Protein AF-A0A820HSY5-F1 (afdb_monomer_lite)

pLDDT: mean 90.02, std 4.65, range [72.31, 96.25]

Foldseek 3Di:
DADDPVQWDFPDPPPTDTDGHDCVVPDDAPPQAAQAQDYDPQQFDVCNVVSHGDDPCRVVSSVVSRVD

Sequence (68 aa):
MDLKPENILLTSIDKPILKIADFGVAQYIGRRGSTSIRGTLLYMAPEILSSLPYDNRVDLWSVGVILY

Structure (mmCIF, N/CA/C/O backbone):
data_AF-A0A820HSY5-F1
#
_entry.id   AF-A0A820HSY5-F1
#
loop_
_atom_site.group_PDB
_atom_site.id
_atom_site.type_symbol
_atom_site.label_atom_id
_atom_site.label_alt_id
_atom_site.label_comp_id
_atom_site.label_asym_id
_atom_site.label_entity_id
_atom_site.label_seq_id
_atom_site.pdbx_PDB_ins_code
_atom_site.Cartn_x
_atom_site.Cartn_y
_atom_site.Cartn_z
_atom_site.occupancy
_atom_site.B_iso_or_equiv
_atom_site.auth_seq_id
_atom_site.auth_comp_id
_atom_site.auth_asym_id
_atom_site.auth_atom_id
_atom_site.pdbx_PDB_model_num
ATOM 1 N N . MET A 1 1 ? 2.473 1.637 5.687 1.00 72.31 1 MET A N 1
ATOM 2 C CA . MET A 1 1 ? 1.089 2.096 5.934 1.00 72.31 1 MET A CA 1
ATOM 3 C C . MET A 1 1 ? 0.496 2.946 4.800 1.00 72.31 1 MET A C 1
ATOM 5 O O . MET A 1 1 ? -0.541 3.560 5.010 1.00 72.31 1 MET A O 1
ATOM 9 N N . ASP A 1 2 ? 1.088 2.999 3.600 1.00 85.44 2 ASP A N 1
ATOM 10 C CA . ASP A 1 2 ?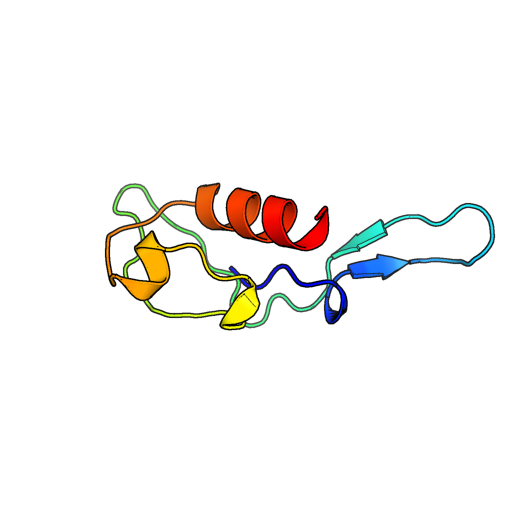 0.451 3.634 2.424 1.00 85.44 2 ASP A CA 1
ATOM 11 C C . ASP A 1 2 ? 0.931 2.971 1.125 1.00 85.44 2 ASP A C 1
ATOM 13 O O . ASP A 1 2 ? 1.344 3.627 0.171 1.00 85.44 2 ASP A O 1
ATOM 17 N N . LEU A 1 3 ? 0.956 1.633 1.120 1.00 89.50 3 LEU A N 1
ATOM 18 C CA . LEU A 1 3 ? 1.212 0.889 -0.107 1.00 89.50 3 LEU A CA 1
ATOM 19 C C . LEU A 1 3 ? -0.035 0.948 -0.982 1.00 89.50 3 LEU A C 1
ATOM 21 O O . LEU A 1 3 ? -1.112 0.514 -0.582 1.00 89.50 3 LEU A O 1
ATOM 25 N N . LYS A 1 4 ? 0.152 1.493 -2.177 1.00 91.00 4 LYS A N 1
ATOM 26 C CA . LYS A 1 4 ? -0.848 1.641 -3.229 1.00 91.00 4 LYS A CA 1
ATOM 27 C C . LYS A 1 4 ? -0.135 1.670 -4.584 1.00 91.00 4 LYS A C 1
ATOM 29 O O . LYS A 1 4 ? 1.059 1.993 -4.604 1.00 91.00 4 LYS A O 1
ATOM 34 N N . PRO A 1 5 ? -0.808 1.359 -5.701 1.00 91.62 5 PRO A N 1
ATOM 35 C CA . PRO A 1 5 ? -0.187 1.346 -7.021 1.00 91.62 5 PRO A CA 1
ATOM 36 C C . PRO A 1 5 ? 0.488 2.674 -7.378 1.00 91.62 5 PRO A C 1
ATOM 38 O O . PRO A 1 5 ? 1.559 2.670 -7.973 1.00 91.62 5 PRO A O 1
ATOM 41 N N . GLU A 1 6 ? -0.071 3.808 -6.945 1.00 92.31 6 GLU A N 1
ATOM 42 C CA . GLU A 1 6 ? 0.488 5.142 -7.199 1.00 92.31 6 GLU A CA 1
ATOM 43 C C . GLU A 1 6 ? 1.864 5.354 -6.544 1.00 92.31 6 GLU A C 1
ATOM 45 O O . GLU A 1 6 ? 2.663 6.155 -7.027 1.00 92.31 6 GLU A O 1
ATOM 50 N N . ASN A 1 7 ? 2.164 4.611 -5.473 1.00 93.38 7 ASN A N 1
ATOM 51 C CA . ASN A 1 7 ? 3.438 4.659 -4.753 1.00 93.38 7 ASN A CA 1
ATOM 52 C C . ASN A 1 7 ? 4.420 3.566 -5.215 1.00 93.38 7 ASN A C 1
ATOM 54 O O . ASN A 1 7 ? 5.497 3.410 -4.633 1.00 93.38 7 ASN A O 1
ATOM 58 N N . ILE A 1 8 ? 4.072 2.801 -6.254 1.00 93.56 8 ILE A N 1
ATOM 59 C CA . ILE A 1 8 ? 4.906 1.749 -6.835 1.00 93.56 8 ILE A CA 1
ATOM 60 C C . ILE A 1 8 ? 5.413 2.229 -8.194 1.00 93.56 8 ILE A C 1
ATOM 62 O O . ILE A 1 8 ? 4.685 2.286 -9.180 1.00 93.56 8 ILE A O 1
ATOM 66 N N . LEU A 1 9 ? 6.698 2.566 -8.247 1.00 95.38 9 LEU A N 1
ATOM 67 C CA . LEU A 1 9 ? 7.343 3.096 -9.441 1.00 95.38 9 LEU A CA 1
ATOM 68 C C . LEU A 1 9 ? 8.151 2.011 -10.150 1.00 95.38 9 LEU A C 1
ATOM 70 O O . LEU A 1 9 ? 8.782 1.166 -9.513 1.00 95.38 9 LEU A O 1
ATOM 74 N N . LEU A 1 10 ? 8.188 2.079 -11.479 1.00 95.81 10 LEU A N 1
ATOM 75 C CA . LEU A 1 10 ? 9.034 1.229 -12.314 1.00 95.81 10 LEU A CA 1
ATOM 76 C C . LEU A 1 10 ? 10.195 2.057 -12.862 1.00 95.81 10 LEU A C 1
ATOM 78 O O . LEU A 1 10 ? 10.002 3.172 -13.341 1.00 95.81 10 LEU A O 1
ATOM 82 N N . THR A 1 11 ? 11.413 1.518 -12.804 1.00 95.62 11 THR A N 1
ATOM 83 C CA . THR A 1 11 ? 12.604 2.221 -13.314 1.00 95.62 11 THR A CA 1
ATOM 84 C C . THR A 1 11 ? 12.615 2.403 -14.828 1.00 95.62 11 THR A C 1
ATOM 86 O O . THR A 1 11 ? 13.257 3.322 -15.326 1.00 95.62 11 THR A O 1
ATOM 89 N N . SER A 1 12 ? 11.974 1.496 -15.560 1.00 94.25 12 SER A N 1
ATOM 90 C CA . SER A 1 12 ? 11.977 1.430 -17.021 1.00 94.25 12 SER A CA 1
ATOM 91 C C . SER A 1 12 ? 10.818 0.563 -17.507 1.00 94.25 12 SER A C 1
ATOM 93 O O . SER A 1 12 ? 10.265 -0.222 -16.739 1.00 94.25 12 SER A O 1
ATOM 95 N N . ILE A 1 13 ? 10.474 0.691 -18.790 1.00 93.31 13 ILE A N 1
ATOM 96 C CA . ILE A 1 13 ? 9.524 -0.206 -19.466 1.00 93.31 13 ILE A CA 1
ATOM 97 C C . ILE A 1 13 ? 10.219 -1.537 -19.794 1.00 93.31 13 ILE A C 1
ATOM 99 O O . ILE A 1 13 ? 9.677 -2.609 -19.537 1.00 93.31 13 ILE A O 1
ATOM 103 N N . ASP A 1 14 ? 11.458 -1.472 -20.286 1.00 94.00 14 ASP A N 1
ATOM 104 C CA . ASP A 1 14 ? 12.282 -2.648 -20.557 1.00 94.00 14 ASP A CA 1
ATOM 105 C C . ASP A 1 14 ? 13.012 -3.099 -19.286 1.00 94.00 14 ASP A C 1
ATOM 107 O O . ASP A 1 14 ? 13.819 -2.351 -18.729 1.00 94.00 14 ASP A O 1
ATOM 111 N N . LYS A 1 15 ? 12.741 -4.331 -18.832 1.00 93.50 15 LYS A N 1
ATOM 112 C CA . LYS A 1 15 ? 13.282 -4.928 -17.590 1.00 93.50 15 LYS A CA 1
ATOM 113 C C . LYS A 1 15 ? 13.021 -4.052 -16.348 1.00 93.50 15 LYS A C 1
ATOM 115 O O . LYS A 1 15 ? 13.972 -3.560 -15.735 1.00 93.50 15 LYS A O 1
ATOM 120 N N . PRO A 1 16 ? 11.747 -3.851 -15.971 1.00 95.19 16 PRO A 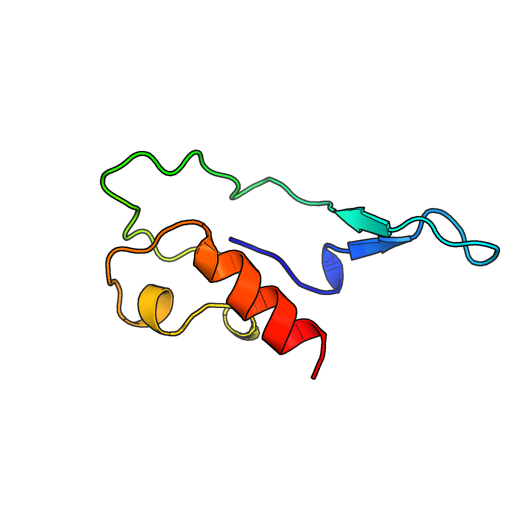N 1
ATOM 121 C CA . PRO A 1 16 ? 11.389 -2.967 -14.871 1.00 95.19 16 PRO A CA 1
ATOM 122 C C . PRO A 1 16 ? 11.963 -3.460 -13.539 1.00 95.19 16 PRO A C 1
ATOM 124 O O . PRO A 1 16 ? 11.816 -4.627 -13.176 1.00 95.19 16 PRO A O 1
ATOM 127 N N . ILE A 1 17 ? 12.558 -2.546 -12.774 1.00 96.25 17 ILE A N 1
ATOM 128 C CA . ILE A 1 17 ? 12.826 -2.732 -11.348 1.00 96.25 17 ILE A CA 1
ATOM 129 C C . ILE A 1 17 ? 11.770 -1.942 -10.583 1.00 96.25 17 ILE A C 1
ATOM 131 O O . ILE A 1 17 ? 11.582 -0.747 -10.821 1.00 96.25 17 ILE A O 1
ATOM 135 N N . LEU A 1 18 ? 11.093 -2.613 -9.658 1.00 94.19 18 LEU A N 1
ATOM 136 C CA . LEU A 1 18 ? 10.086 -2.004 -8.803 1.00 94.19 18 LEU A CA 1
ATOM 137 C C . LEU A 1 18 ? 10.755 -1.226 -7.665 1.00 94.19 18 LEU A C 1
ATOM 139 O O . LEU A 1 18 ? 11.646 -1.738 -6.985 1.00 94.19 18 LEU A O 1
ATOM 143 N N . LYS A 1 19 ? 10.308 0.010 -7.445 1.00 94.38 19 LYS A N 1
ATOM 144 C CA . LYS A 1 19 ? 10.725 0.862 -6.331 1.00 94.38 19 LYS A CA 1
ATOM 145 C C . LYS A 1 19 ? 9.506 1.406 -5.601 1.00 94.38 19 LYS A C 1
ATOM 147 O O . LYS A 1 19 ? 8.555 1.857 -6.227 1.00 94.38 19 LYS A O 1
ATOM 152 N N . ILE A 1 20 ? 9.566 1.392 -4.277 1.00 93.25 20 ILE A N 1
ATOM 153 C CA . ILE A 1 20 ? 8.543 2.002 -3.426 1.00 93.25 20 ILE A CA 1
ATOM 154 C C . ILE A 1 20 ? 8.884 3.484 -3.257 1.00 93.25 20 ILE A C 1
ATOM 156 O O . ILE A 1 20 ? 10.041 3.833 -3.003 1.00 93.25 20 ILE A O 1
ATOM 160 N N . ALA A 1 21 ? 7.881 4.336 -3.409 1.00 92.31 21 ALA A N 1
ATOM 161 C CA . ALA A 1 21 ? 7.952 5.772 -3.200 1.00 92.31 21 ALA A CA 1
ATOM 162 C C . ALA A 1 21 ? 6.986 6.212 -2.089 1.00 92.31 21 ALA A C 1
ATOM 164 O O . ALA A 1 21 ? 6.213 5.410 -1.576 1.00 92.31 21 ALA A O 1
ATOM 165 N N . ASP A 1 22 ? 7.067 7.494 -1.732 1.00 88.56 22 ASP A N 1
ATOM 166 C CA . ASP A 1 22 ? 6.244 8.155 -0.714 1.00 88.56 22 ASP A CA 1
ATOM 167 C C . ASP A 1 22 ? 6.288 7.501 0.682 1.00 88.56 22 ASP A C 1
ATOM 169 O O . ASP A 1 22 ? 5.464 6.683 1.087 1.00 88.56 22 ASP A O 1
ATOM 173 N N . PHE A 1 23 ? 7.280 7.931 1.461 1.00 90.00 23 PHE A N 1
ATOM 174 C CA . PHE A 1 23 ? 7.458 7.537 2.857 1.00 90.00 23 PHE A CA 1
ATOM 175 C C . PHE A 1 23 ? 6.888 8.581 3.832 1.00 90.00 23 PHE A C 1
ATOM 177 O O . PHE A 1 23 ? 7.249 8.569 5.008 1.00 90.00 23 PHE A O 1
ATOM 184 N N . GLY A 1 24 ? 6.006 9.488 3.382 1.00 86.06 24 GLY A N 1
ATOM 185 C CA . GLY A 1 24 ? 5.504 10.608 4.192 1.00 86.06 24 GLY A CA 1
ATOM 186 C C . GLY A 1 24 ? 4.756 10.188 5.464 1.00 86.06 24 GLY A C 1
ATOM 187 O O . GLY A 1 24 ? 4.720 10.931 6.444 1.00 86.06 24 GLY A O 1
ATOM 188 N N . VAL A 1 25 ? 4.211 8.969 5.478 1.00 83.88 25 VAL A N 1
ATOM 189 C CA . VAL A 1 25 ? 3.533 8.366 6.639 1.00 83.88 25 VAL A CA 1
ATOM 190 C C . VAL A 1 25 ? 4.263 7.143 7.202 1.00 83.88 25 VAL A C 1
ATOM 192 O O . VAL A 1 25 ? 3.710 6.422 8.037 1.00 83.88 25 VAL A O 1
ATOM 195 N N . ALA A 1 26 ? 5.495 6.884 6.756 1.00 87.19 26 ALA A N 1
ATOM 196 C CA . ALA A 1 26 ? 6.299 5.790 7.281 1.00 87.19 26 ALA A CA 1
ATOM 197 C C . ALA A 1 26 ? 6.638 6.046 8.755 1.00 87.19 26 ALA A C 1
ATOM 199 O O . ALA A 1 26 ? 7.048 7.138 9.146 1.00 87.19 26 ALA A O 1
ATOM 200 N N . GLN A 1 27 ? 6.465 5.024 9.590 1.00 85.44 27 GLN A N 1
ATOM 201 C CA . GLN A 1 27 ? 6.690 5.131 11.024 1.00 85.44 27 GLN A CA 1
ATOM 202 C C . GLN A 1 27 ? 7.311 3.844 11.553 1.00 85.44 27 GLN A C 1
ATOM 204 O O . GLN A 1 27 ? 6.891 2.746 11.194 1.00 85.44 27 GLN A O 1
ATOM 209 N N . TYR A 1 28 ? 8.280 3.983 12.456 1.00 85.62 28 TYR A N 1
ATOM 210 C CA . TYR A 1 28 ? 8.759 2.854 13.237 1.00 85.62 28 TYR A CA 1
ATOM 211 C C . TYR A 1 28 ? 7.689 2.432 14.249 1.00 85.62 28 TYR A C 1
ATOM 213 O O . TYR A 1 28 ? 7.361 3.183 15.171 1.00 85.62 28 TYR A O 1
ATOM 221 N N . ILE A 1 29 ? 7.151 1.226 14.078 1.00 84.38 29 ILE A N 1
ATOM 222 C CA . ILE A 1 29 ? 6.204 0.627 15.015 1.00 84.38 29 ILE A CA 1
ATOM 223 C C . ILE A 1 29 ? 7.001 -0.224 16.005 1.00 84.38 29 ILE A C 1
ATOM 225 O O . ILE A 1 29 ? 7.546 -1.271 15.661 1.00 84.38 29 ILE A O 1
ATOM 229 N N . GLY A 1 30 ? 7.098 0.252 17.247 1.00 81.56 30 GLY A N 1
ATOM 230 C CA . GLY A 1 30 ? 7.702 -0.511 18.337 1.00 81.56 30 GLY A CA 1
ATOM 231 C C . GLY A 1 30 ? 6.792 -1.644 18.830 1.00 81.56 30 GLY A C 1
ATOM 232 O O . GLY A 1 30 ? 5.679 -1.840 18.353 1.00 81.56 30 GLY A O 1
ATOM 233 N N . ARG A 1 31 ? 7.224 -2.352 19.880 1.00 78.12 31 ARG A N 1
ATOM 234 C CA . ARG A 1 31 ? 6.502 -3.510 20.456 1.00 78.12 31 ARG A CA 1
ATOM 235 C C . ARG A 1 31 ? 5.041 -3.262 20.862 1.00 78.12 31 ARG A C 1
ATOM 237 O O . ARG A 1 31 ? 4.306 -4.226 21.022 1.00 78.12 31 ARG A O 1
ATOM 244 N N . ARG A 1 32 ? 4.633 -2.009 21.087 1.00 78.25 32 ARG A N 1
ATOM 245 C CA . ARG A 1 32 ? 3.267 -1.657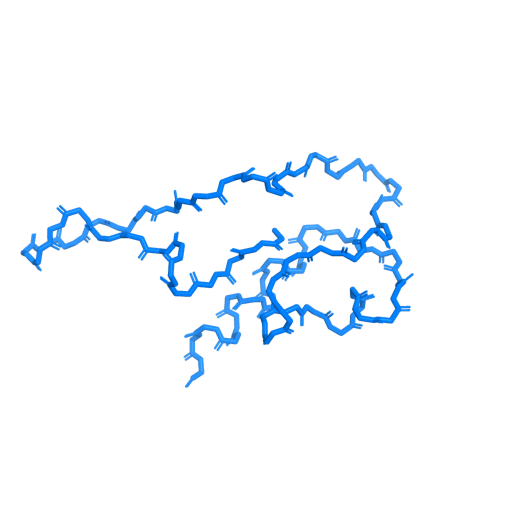 21.514 1.00 78.25 32 ARG A CA 1
ATOM 246 C C . ARG A 1 32 ? 2.273 -1.505 20.355 1.00 78.25 32 ARG A C 1
ATOM 248 O O . ARG A 1 32 ? 1.101 -1.270 20.623 1.00 78.25 32 ARG A O 1
ATOM 255 N N . GLY A 1 33 ? 2.723 -1.644 19.106 1.00 82.94 33 GLY A N 1
ATOM 256 C CA . GLY A 1 33 ? 1.889 -1.359 17.943 1.00 82.94 33 GLY A CA 1
ATOM 257 C C . GLY A 1 33 ? 1.604 0.138 17.786 1.00 82.94 33 GLY A C 1
ATOM 258 O O . GLY A 1 33 ? 2.126 0.975 18.529 1.00 82.94 33 GLY A O 1
ATOM 259 N N . SER A 1 34 ? 0.778 0.471 16.802 1.00 84.88 34 SER A N 1
ATOM 260 C CA . SER A 1 34 ? 0.212 1.809 16.607 1.00 84.88 34 SER A CA 1
ATOM 261 C C . SER A 1 34 ? -1.309 1.704 16.499 1.00 84.88 34 SER A C 1
ATOM 263 O O . SER A 1 34 ? -1.831 0.663 16.117 1.00 84.88 34 SER A O 1
ATOM 265 N N . THR A 1 35 ? -2.018 2.773 16.857 1.00 85.19 35 THR A N 1
ATOM 266 C CA . THR A 1 35 ? -3.482 2.906 16.715 1.00 85.19 35 THR A CA 1
ATOM 267 C C . THR A 1 35 ? -3.867 4.095 15.834 1.00 85.19 35 THR A C 1
ATOM 269 O O . THR A 1 35 ? -5.044 4.406 15.674 1.00 85.19 35 THR A O 1
ATOM 272 N N . SER A 1 36 ? -2.885 4.802 15.263 1.00 85.44 36 SER A N 1
ATOM 273 C CA . SER A 1 36 ? -3.158 5.958 14.410 1.00 85.44 36 SER A CA 1
ATOM 274 C C . SER A 1 36 ? -3.752 5.501 13.081 1.00 85.44 36 SER A C 1
ATOM 276 O O . SER A 1 36 ? -3.155 4.677 12.391 1.00 85.44 36 SER A O 1
ATOM 278 N N . ILE A 1 37 ? -4.882 6.093 12.695 1.00 85.06 37 ILE A N 1
ATOM 279 C CA . ILE A 1 37 ? -5.478 5.906 11.369 1.00 85.06 37 ILE A CA 1
ATOM 280 C C . ILE A 1 37 ? -4.680 6.738 10.361 1.00 85.06 37 ILE A C 1
ATOM 282 O O . ILE A 1 37 ? -4.642 7.965 10.468 1.00 85.06 37 ILE A O 1
ATOM 286 N N . ARG A 1 38 ? -3.999 6.075 9.422 1.00 85.69 38 ARG A N 1
ATOM 287 C CA . ARG A 1 38 ? -3.179 6.690 8.363 1.00 85.69 38 ARG A CA 1
ATOM 288 C C . ARG A 1 38 ? -3.174 5.798 7.121 1.00 85.69 38 ARG A C 1
ATOM 290 O O . ARG A 1 38 ? -3.348 4.590 7.245 1.00 85.69 38 ARG A O 1
ATOM 297 N N . GLY A 1 39 ? -2.936 6.403 5.957 1.00 85.88 39 GLY A N 1
ATOM 298 C CA . GLY A 1 39 ? -2.877 5.725 4.657 1.00 85.88 39 GLY A CA 1
ATOM 299 C C . GLY A 1 39 ? -4.048 6.075 3.736 1.00 85.88 39 GLY A C 1
ATOM 300 O O . GLY A 1 39 ? -4.867 6.944 4.042 1.00 85.88 39 GLY A O 1
ATOM 301 N N . THR A 1 40 ? -4.131 5.382 2.607 1.00 89.88 40 THR A N 1
ATOM 302 C CA . THR A 1 40 ? -5.205 5.529 1.617 1.00 89.88 40 THR A CA 1
ATOM 303 C C . THR A 1 40 ? -6.331 4.529 1.897 1.00 89.88 40 THR A C 1
ATOM 305 O O . THR A 1 40 ? -6.087 3.326 1.927 1.00 89.88 40 THR A O 1
ATOM 308 N N . LEU A 1 41 ? -7.567 5.020 2.082 1.00 89.94 41 LEU A N 1
ATOM 309 C CA . LEU A 1 41 ? -8.717 4.268 2.625 1.00 89.94 41 LEU A CA 1
ATOM 310 C C . LEU A 1 41 ? -8.937 2.887 1.984 1.00 89.94 41 LEU A C 1
ATOM 312 O O . LEU A 1 41 ? -9.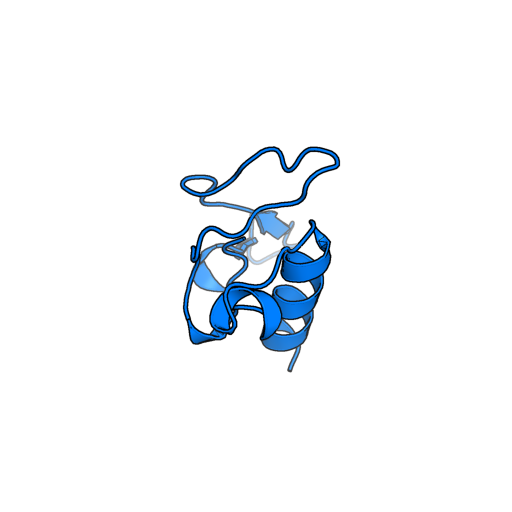178 1.920 2.697 1.00 89.94 41 LEU A O 1
ATOM 316 N N . LEU A 1 42 ? -8.822 2.792 0.657 1.00 91.56 42 LEU A N 1
ATOM 317 C CA . LEU A 1 42 ? -9.068 1.555 -0.097 1.00 91.56 42 LEU A CA 1
ATOM 318 C C . LEU A 1 42 ? -8.023 0.457 0.153 1.00 91.56 42 LEU A C 1
ATOM 320 O O . LEU A 1 42 ? -8.320 -0.715 -0.047 1.00 91.56 42 LEU A O 1
ATOM 324 N N . TYR A 1 43 ? -6.825 0.822 0.613 1.00 92.88 43 TYR A N 1
ATOM 325 C CA . TYR A 1 43 ? -5.713 -0.101 0.857 1.00 92.88 43 TYR A CA 1
ATOM 326 C C . TYR A 1 43 ? -5.466 -0.344 2.353 1.00 92.88 43 TYR A C 1
ATOM 328 O O . TYR A 1 43 ? -4.523 -1.050 2.714 1.00 92.88 43 TYR A O 1
ATOM 336 N N . MET A 1 44 ? -6.281 0.240 3.241 1.00 93.12 44 MET A N 1
ATOM 337 C CA . MET A 1 44 ? -6.139 0.066 4.687 1.00 93.12 44 MET A CA 1
ATOM 338 C C . MET A 1 44 ? -6.642 -1.302 5.144 1.00 93.12 44 MET A C 1
ATOM 340 O O . MET A 1 44 ? -7.698 -1.773 4.720 1.00 93.12 44 MET A O 1
ATOM 344 N N . ALA A 1 45 ? -5.906 -1.896 6.082 1.00 93.19 45 ALA A N 1
ATOM 345 C CA . ALA A 1 45 ? -6.329 -3.097 6.781 1.00 93.19 45 ALA A CA 1
ATOM 346 C C . ALA A 1 45 ? -7.535 -2.811 7.704 1.00 93.19 45 ALA A C 1
ATOM 348 O O . ALA A 1 45 ? -7.637 -1.709 8.262 1.00 93.19 45 ALA A O 1
ATOM 349 N N . PRO A 1 46 ? -8.453 -3.772 7.900 1.00 93.50 46 PRO A N 1
ATOM 350 C CA . PRO A 1 46 ? -9.665 -3.572 8.698 1.00 93.50 46 PRO A CA 1
ATOM 351 C C . PRO A 1 46 ? -9.375 -3.202 10.160 1.00 93.50 46 PRO A C 1
ATOM 353 O O . PRO A 1 46 ? -10.136 -2.449 10.772 1.00 93.50 46 PRO A O 1
ATOM 356 N N . GLU A 1 47 ? -8.263 -3.672 10.725 1.00 92.31 47 GLU A N 1
ATOM 357 C CA . GLU A 1 47 ? -7.806 -3.313 12.067 1.00 92.31 47 GLU A CA 1
ATOM 358 C C . GLU A 1 47 ? -7.438 -1.827 12.192 1.00 92.31 47 GLU A C 1
ATOM 360 O O . GLU A 1 47 ? -7.721 -1.227 13.230 1.00 92.31 47 GLU A O 1
ATOM 365 N N . ILE A 1 48 ? -6.909 -1.201 11.130 1.00 91.44 48 ILE A N 1
ATOM 366 C CA . ILE A 1 48 ? -6.647 0.247 11.095 1.00 91.44 48 ILE A CA 1
ATOM 367 C C . ILE A 1 48 ? -7.976 1.002 11.135 1.00 91.44 48 ILE A C 1
ATOM 369 O O . ILE A 1 48 ? -8.140 1.922 11.934 1.00 91.44 48 ILE A O 1
ATOM 373 N N . LEU A 1 49 ? -8.943 0.586 10.311 1.00 91.00 49 LEU A N 1
ATOM 374 C CA . LEU A 1 49 ? -10.277 1.199 10.254 1.00 91.00 49 LEU A CA 1
ATOM 375 C C . LEU A 1 49 ? -11.032 1.059 11.581 1.00 91.00 49 LEU A C 1
ATOM 377 O O . LEU A 1 49 ? -11.782 1.948 11.976 1.00 91.00 49 LEU A O 1
ATOM 381 N N . SER A 1 50 ? -10.786 -0.037 12.295 1.00 91.81 50 SER A N 1
ATOM 382 C CA . SER A 1 50 ? -11.378 -0.323 13.603 1.00 91.81 50 SER A CA 1
ATOM 383 C C . SER A 1 50 ? -10.630 0.342 14.767 1.00 91.81 50 SER A C 1
ATOM 385 O O . SER A 1 50 ? -10.980 0.107 15.921 1.00 91.81 50 SER A O 1
ATOM 387 N N . SER A 1 51 ? -9.603 1.164 14.498 1.00 89.69 51 SER A N 1
ATOM 388 C CA . SER A 1 51 ? -8.735 1.787 15.516 1.00 89.69 51 SER A CA 1
ATOM 389 C C . SER A 1 51 ? -8.100 0.780 16.486 1.00 89.69 51 SER A C 1
ATOM 391 O O . SER A 1 51 ? -7.804 1.107 17.639 1.00 89.69 51 SER A O 1
ATOM 393 N N . LEU A 1 52 ? -7.898 -0.459 16.032 1.00 90.62 52 LEU A N 1
ATOM 394 C CA . LEU A 1 52 ? -7.252 -1.500 16.817 1.00 90.62 52 LEU A CA 1
ATOM 395 C C . LEU A 1 52 ? -5.728 -1.353 16.732 1.00 90.62 52 LEU A C 1
ATOM 397 O O . LEU A 1 52 ? -5.207 -0.851 15.733 1.00 90.62 52 LEU A O 1
ATOM 401 N N . PRO A 1 53 ? -4.986 -1.793 17.764 1.00 90.31 53 PRO A N 1
ATOM 402 C CA . PRO A 1 53 ? -3.536 -1.861 17.689 1.00 90.31 53 PRO A CA 1
ATOM 403 C C . PRO A 1 53 ? -3.101 -2.756 16.531 1.00 90.31 53 PRO A C 1
ATOM 405 O O . PRO A 1 53 ? -3.520 -3.910 16.445 1.00 90.31 53 PRO A O 1
ATOM 408 N N . TYR A 1 54 ? -2.228 -2.234 15.679 1.00 90.31 54 TYR A N 1
ATOM 409 C CA . TYR A 1 54 ? -1.691 -2.962 14.538 1.00 90.31 54 TYR A CA 1
ATOM 410 C C . TYR A 1 54 ? -0.160 -2.962 14.524 1.00 90.31 54 TYR A C 1
ATOM 412 O O . TYR A 1 54 ? 0.501 -2.151 15.187 1.00 90.31 54 TYR A O 1
ATOM 420 N N . ASP A 1 55 ? 0.401 -3.892 13.753 1.00 89.62 55 ASP A N 1
ATOM 421 C CA . ASP A 1 55 ? 1.832 -4.024 13.491 1.00 89.62 55 ASP A CA 1
ATOM 422 C C . ASP A 1 55 ? 2.136 -3.849 11.991 1.00 89.62 55 ASP A C 1
ATOM 424 O O . ASP A 1 55 ? 1.318 -3.350 11.222 1.00 89.62 55 ASP A O 1
ATOM 428 N N . ASN A 1 56 ? 3.335 -4.229 11.556 1.00 88.94 56 ASN A N 1
ATOM 429 C CA . ASN A 1 56 ? 3.764 -4.116 10.164 1.00 88.94 56 ASN A CA 1
ATOM 430 C C . ASN A 1 56 ? 2.985 -5.019 9.183 1.00 88.94 56 ASN A C 1
ATOM 432 O O . ASN A 1 56 ? 3.170 -4.885 7.976 1.00 88.94 56 ASN A O 1
ATOM 436 N N . ARG A 1 57 ? 2.127 -5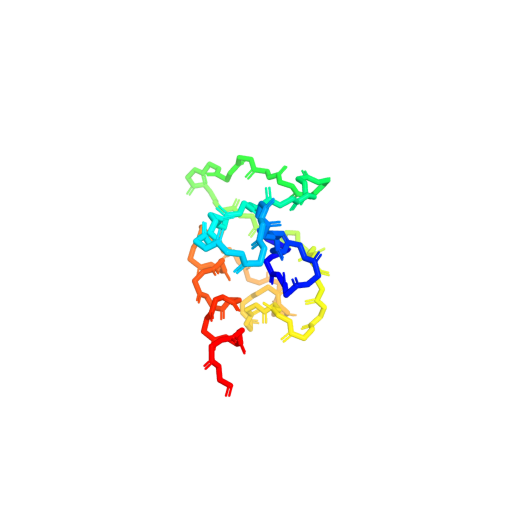.936 9.653 1.00 91.44 57 ARG A N 1
ATOM 437 C CA . ARG A 1 57 ? 1.321 -6.808 8.780 1.00 91.44 57 ARG A CA 1
ATOM 438 C C . ARG A 1 57 ? 0.231 -6.062 8.023 1.00 91.44 57 ARG A C 1
ATOM 440 O O 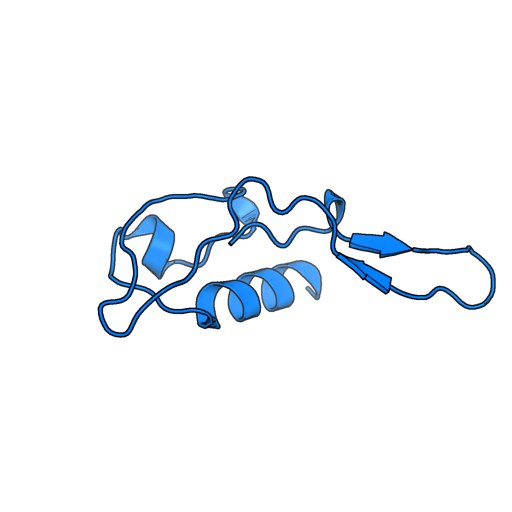. ARG A 1 57 ? -0.223 -6.565 7.000 1.00 91.44 57 ARG A O 1
ATOM 447 N N . VAL A 1 58 ? -0.124 -4.851 8.443 1.00 92.00 58 VAL A N 1
ATOM 448 C CA . VAL A 1 58 ? -1.064 -4.000 7.696 1.00 92.00 58 VAL A CA 1
ATOM 449 C C . VAL A 1 58 ? -0.578 -3.691 6.280 1.00 92.00 58 VAL A C 1
ATOM 451 O O . VAL A 1 58 ? -1.390 -3.550 5.374 1.00 92.00 58 VAL A O 1
ATOM 454 N N . ASP A 1 59 ? 0.739 -3.659 6.058 1.00 90.50 59 ASP A N 1
ATOM 455 C CA . ASP A 1 59 ? 1.312 -3.482 4.721 1.00 90.50 59 ASP A CA 1
ATOM 456 C C . ASP A 1 59 ? 1.113 -4.726 3.840 1.00 90.50 59 ASP A C 1
ATOM 458 O O . ASP A 1 59 ? 0.958 -4.604 2.626 1.00 90.50 59 ASP A O 1
ATOM 462 N N . LEU A 1 60 ? 1.050 -5.923 4.436 1.00 92.81 60 LEU A N 1
ATOM 463 C CA . LEU A 1 60 ? 0.751 -7.159 3.709 1.00 92.81 60 LEU A CA 1
ATOM 464 C C . LEU A 1 60 ? -0.705 -7.185 3.228 1.00 92.81 60 LEU A C 1
ATOM 466 O O . LEU A 1 60 ? -0.972 -7.665 2.128 1.00 92.81 60 LEU A O 1
ATOM 470 N N . TRP A 1 61 ? -1.633 -6.631 4.017 1.00 94.25 61 TRP A N 1
ATOM 471 C CA . TRP A 1 61 ? -3.016 -6.435 3.581 1.00 94.25 61 TRP A CA 1
ATOM 472 C C . TRP A 1 61 ? -3.082 -5.532 2.350 1.00 94.25 61 TRP A C 1
ATOM 474 O O . TRP A 1 61 ? -3.680 -5.914 1.346 1.00 94.25 61 TRP A O 1
ATOM 484 N N . SER A 1 62 ? -2.417 -4.372 2.392 1.00 93.12 62 SER A N 1
ATOM 485 C CA . SER A 1 62 ? -2.369 -3.449 1.255 1.00 93.12 62 SER A CA 1
ATOM 486 C C . SER A 1 62 ? -1.823 -4.125 -0.007 1.00 93.12 62 SER A C 1
ATOM 488 O O . SER A 1 62 ? -2.391 -3.955 -1.081 1.00 93.12 62 SER A O 1
ATOM 490 N N . VAL A 1 63 ? -0.775 -4.951 0.112 1.00 93.25 63 VAL A N 1
ATOM 491 C CA . VAL A 1 63 ? -0.253 -5.759 -1.008 1.00 93.25 63 VAL A CA 1
ATOM 492 C C . VAL A 1 63 ? -1.300 -6.742 -1.535 1.00 93.25 63 VAL A C 1
ATOM 494 O O . VAL A 1 63 ? -1.443 -6.874 -2.746 1.00 93.25 63 VAL A O 1
ATOM 497 N N . GLY A 1 64 ? -2.051 -7.402 -0.651 1.00 93.88 64 GLY A N 1
ATOM 498 C CA . GLY A 1 64 ? -3.154 -8.280 -1.045 1.00 93.88 64 GLY A CA 1
ATOM 499 C C . GLY A 1 64 ? -4.224 -7.554 -1.863 1.00 93.88 64 GLY A C 1
ATOM 500 O O . GLY A 1 64 ? -4.665 -8.081 -2.878 1.00 93.88 64 GLY A O 1
ATOM 501 N N . VAL A 1 65 ? -4.579 -6.326 -1.470 1.00 94.75 65 VAL A N 1
ATOM 502 C CA . VAL A 1 65 ? -5.515 -5.475 -2.226 1.00 94.75 65 VAL A CA 1
ATOM 503 C C . VAL A 1 65 ? -4.937 -5.063 -3.585 1.00 94.75 65 VAL A C 1
ATOM 505 O O . VAL A 1 65 ? -5.666 -5.044 -4.564 1.00 94.75 65 VAL A O 1
ATOM 508 N N . ILE A 1 66 ? -3.638 -4.757 -3.667 1.00 93.38 66 ILE A N 1
ATOM 509 C CA . ILE A 1 66 ? -2.968 -4.368 -4.924 1.00 93.38 66 ILE A CA 1
ATOM 510 C C . ILE A 1 66 ? -2.910 -5.522 -5.939 1.00 93.38 66 ILE A C 1
ATOM 512 O O . ILE A 1 66 ? -2.889 -5.274 -7.141 1.00 93.38 66 ILE A O 1
ATOM 516 N N . LEU A 1 67 ? -2.819 -6.769 -5.467 1.00 92.44 67 LEU A N 1
ATOM 517 C CA . LEU A 1 67 ? -2.671 -7.956 -6.316 1.00 92.44 67 LEU A CA 1
ATOM 518 C C . LEU A 1 67 ? -3.995 -8.526 -6.848 1.00 92.44 67 LEU A C 1
ATOM 520 O O . LEU A 1 67 ? -3.942 -9.390 -7.726 1.00 92.44 67 LEU A O 1
ATOM 524 N N . TYR A 1 68 ? -5.136 -8.109 -6.296 1.00 88.62 68 TYR A N 1
ATOM 525 C CA . TYR A 1 68 ? -6.468 -8.547 -6.721 1.00 88.62 68 TYR A CA 1
ATOM 526 C C . TYR A 1 68 ? -6.962 -7.734 -7.922 1.00 88.62 68 TYR A C 1
ATOM 528 O O . TYR A 1 68 ? -7.421 -8.368 -8.899 1.00 88.62 68 TYR A O 1
#

Radius of gyration: 13.17 Å; chains: 1; bounding box: 25×19×42 Å

Secondary structure (DSSP, 8-state):
----GGGEEES-SSSPPEEE---TT-----TT-B----S-GGG--HHHHTT--B-TTHHHHHHHHHH-

InterPro domains:
  IPR000719 Protein kinase domain [PF00069] (1-68)
  IPR000719 Protein kinase domain [PS50011] (1-68)
  IPR011009 Protein kinase-like domain superfamily [SSF56112] (2-68)
  IPR045269 Serine/threonine-protein kinase Atg1-like [PTHR24348] (2-68)

Organism: NCBI:txid433720